Protein AF-A0AAW7GI16-F1 (afdb_monomer_lite)

Foldseek 3Di:
DDPVVVVVLVVLLVVLVVQLPPPPRDPVSVVVSVVVNCVSVVVVVVVVVVVVVVVVVPDDPDPPDDD

Secondary structure (DSSP, 8-state):
--HHHHHHHHHHHHHHHHHHH-TTS-HHHHHHHHHHHHHHHHHHHHHHHHHHHHHHHTS--------

Structure (mmCIF, N/CA/C/O backbone):
data_AF-A0AAW7GI16-F1
#
_entry.id   AF-A0AAW7GI16-F1
#
loop_
_atom_site.group_PDB
_atom_site.id
_atom_site.type_symbol
_atom_site.label_atom_id
_atom_site.label_alt_id
_atom_site.label_comp_id
_atom_site.label_asym_id
_atom_site.label_entity_id
_atom_site.label_seq_id
_atom_site.pdbx_PDB_ins_code
_atom_site.Cartn_x
_atom_site.Cartn_y
_atom_site.Cartn_z
_atom_site.occupancy
_atom_site.B_iso_or_equiv
_atom_site.auth_seq_id
_atom_site.auth_comp_id
_atom_site.auth_asym_id
_atom_site.auth_atom_id
_atom_site.pdbx_PDB_model_num
ATOM 1 N N . MET A 1 1 ? 7.703 0.435 -13.837 1.00 81.88 1 MET A N 1
ATOM 2 C CA . MET A 1 1 ? 7.780 1.144 -12.538 1.00 81.88 1 MET A CA 1
ATOM 3 C C . MET A 1 1 ? 9.234 1.200 -12.101 1.00 81.88 1 MET A C 1
ATOM 5 O O . MET A 1 1 ? 9.954 0.243 -12.376 1.00 81.88 1 MET A O 1
ATOM 9 N N . ASP A 1 2 ? 9.693 2.296 -11.493 1.00 88.19 2 ASP A N 1
ATOM 10 C CA . ASP A 1 2 ? 11.061 2.364 -10.957 1.00 88.19 2 ASP A CA 1
ATOM 11 C C . ASP A 1 2 ? 11.143 1.889 -9.492 1.00 88.19 2 ASP A C 1
ATOM 13 O O . ASP A 1 2 ? 10.129 1.678 -8.824 1.00 88.19 2 ASP A O 1
ATOM 17 N N . LEU A 1 3 ? 12.363 1.641 -9.002 1.00 88.75 3 LEU A N 1
ATOM 18 C CA . LEU A 1 3 ? 12.581 1.071 -7.668 1.00 88.75 3 LEU A CA 1
ATOM 19 C C . LEU A 1 3 ? 12.125 2.012 -6.541 1.00 88.75 3 LEU A C 1
ATOM 21 O O . LEU A 1 3 ? 11.636 1.540 -5.514 1.00 88.75 3 LEU A O 1
ATOM 25 N N . LEU A 1 4 ? 12.294 3.323 -6.722 1.00 92.56 4 LEU A N 1
ATOM 26 C CA . LEU A 1 4 ? 11.947 4.311 -5.706 1.00 92.56 4 LEU A CA 1
ATOM 27 C C . LEU A 1 4 ? 10.425 4.407 -5.570 1.00 92.56 4 LEU A C 1
ATOM 29 O O . LEU A 1 4 ? 9.898 4.328 -4.46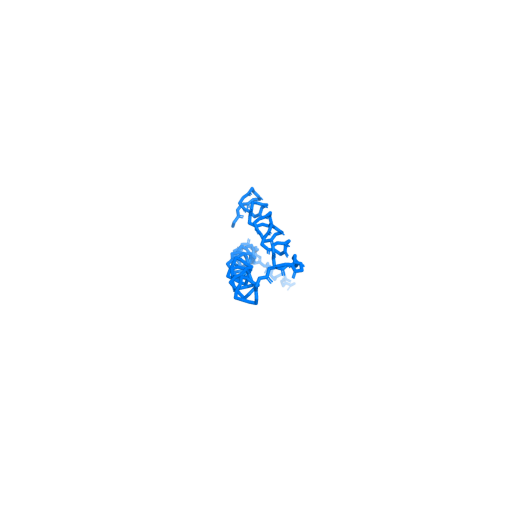1 1.00 92.56 4 LEU A O 1
ATOM 33 N N . GLU A 1 5 ? 9.721 4.475 -6.697 1.00 90.31 5 GLU A N 1
ATOM 34 C CA . GLU A 1 5 ? 8.262 4.458 -6.769 1.00 90.31 5 GLU A CA 1
ATOM 35 C C . GLU A 1 5 ? 7.682 3.178 -6.149 1.00 90.31 5 GLU A C 1
ATOM 37 O O . GLU A 1 5 ? 6.790 3.247 -5.299 1.00 90.31 5 GLU A O 1
ATOM 42 N N . ALA A 1 6 ? 8.255 2.014 -6.477 1.00 90.56 6 ALA A N 1
ATOM 43 C CA . ALA A 1 6 ? 7.838 0.741 -5.895 1.00 90.56 6 ALA A CA 1
ATOM 44 C C . ALA A 1 6 ? 8.040 0.700 -4.368 1.00 90.56 6 ALA A C 1
ATOM 46 O O . ALA A 1 6 ? 7.187 0.183 -3.644 1.00 90.56 6 ALA A O 1
ATOM 47 N N . SER A 1 7 ? 9.145 1.263 -3.863 1.00 92.75 7 SER A N 1
ATOM 48 C CA . SER A 1 7 ? 9.416 1.320 -2.421 1.00 92.75 7 SER A CA 1
ATOM 49 C C . SER A 1 7 ? 8.419 2.208 -1.669 1.00 92.75 7 SER A C 1
ATOM 51 O O . SER A 1 7 ? 7.888 1.790 -0.641 1.00 92.75 7 SER A O 1
ATOM 53 N N . ALA A 1 8 ? 8.075 3.375 -2.224 1.00 94.62 8 ALA A N 1
ATOM 54 C CA . ALA A 1 8 ? 7.101 4.286 -1.628 1.00 94.62 8 ALA A CA 1
ATOM 55 C C . ALA A 1 8 ? 5.687 3.679 -1.599 1.00 94.62 8 ALA A C 1
ATOM 57 O O . ALA A 1 8 ? 4.944 3.842 -0.629 1.00 94.62 8 ALA A O 1
ATOM 58 N N . GLN A 1 9 ? 5.305 2.935 -2.642 1.00 94.12 9 GLN A N 1
ATOM 59 C CA . GLN A 1 9 ? 4.016 2.240 -2.668 1.00 94.12 9 GLN A CA 1
ATOM 60 C C . GLN A 1 9 ? 3.942 1.106 -1.638 1.00 94.12 9 GLN A C 1
ATOM 62 O O . GLN A 1 9 ? 2.904 0.945 -0.992 1.00 94.12 9 GLN A O 1
ATOM 67 N N . LEU A 1 10 ? 5.035 0.363 -1.428 1.00 94.94 10 LEU A N 1
ATOM 68 C CA . LEU A 1 10 ? 5.108 -0.647 -0.367 1.00 94.94 10 LEU A CA 1
ATOM 69 C C . LEU A 1 10 ? 5.001 -0.023 1.027 1.00 94.94 10 LEU A C 1
ATOM 71 O O . LEU A 1 10 ? 4.240 -0.528 1.849 1.00 94.94 10 LEU A O 1
ATOM 75 N N . GLU A 1 11 ? 5.685 1.096 1.276 1.00 95.38 11 GLU A N 1
ATOM 76 C CA . GLU A 1 11 ? 5.571 1.836 2.540 1.00 95.38 11 GLU A CA 1
ATOM 77 C C . GLU A 1 11 ? 4.126 2.307 2.784 1.00 95.38 11 GLU A C 1
ATOM 79 O O . GLU A 1 11 ? 3.585 2.156 3.882 1.00 95.38 11 GLU A O 1
ATOM 84 N N . ARG A 1 12 ? 3.438 2.792 1.740 1.00 94.81 12 ARG A N 1
ATOM 85 C CA . ARG A 1 12 ? 2.022 3.180 1.828 1.00 94.81 12 ARG A CA 1
ATOM 86 C C . ARG A 1 12 ? 1.117 1.994 2.172 1.00 94.81 12 ARG A C 1
ATOM 88 O O . ARG A 1 12 ? 0.218 2.140 3.000 1.00 94.81 12 ARG A O 1
ATOM 95 N N . ILE A 1 13 ? 1.352 0.829 1.567 1.00 94.75 13 ILE A N 1
ATOM 96 C CA . ILE A 1 13 ? 0.631 -0.410 1.896 1.00 94.75 13 ILE A CA 1
ATOM 97 C C . ILE A 1 13 ? 0.880 -0.803 3.357 1.00 94.75 13 ILE A C 1
ATOM 99 O O . ILE A 1 13 ? -0.070 -1.133 4.065 1.00 94.75 13 ILE A O 1
ATOM 103 N N . GLU A 1 14 ? 2.127 -0.736 3.826 1.00 94.06 14 GLU A N 1
ATOM 104 C CA . GLU A 1 14 ? 2.485 -1.064 5.208 1.00 94.06 14 GLU A CA 1
ATOM 105 C C . GLU A 1 14 ? 1.761 -0.157 6.214 1.00 94.06 14 GLU A C 1
ATOM 107 O O . GLU A 1 14 ? 1.185 -0.641 7.191 1.00 94.06 14 GLU A O 1
ATOM 112 N N . LEU A 1 15 ? 1.736 1.154 5.961 1.00 93.31 15 LEU A N 1
ATOM 113 C CA . LEU A 1 15 ? 1.033 2.121 6.807 1.00 93.31 15 LEU A CA 1
ATOM 114 C C . LEU A 1 15 ? -0.477 1.860 6.844 1.00 93.31 15 LEU A C 1
ATOM 116 O O . LEU A 1 15 ? -1.073 1.853 7.922 1.00 93.31 15 LEU A O 1
ATOM 120 N N . LEU A 1 16 ? -1.100 1.591 5.693 1.00 90.50 16 LEU A N 1
ATOM 121 C CA . LEU A 1 16 ? -2.527 1.262 5.627 1.00 90.50 16 LEU A CA 1
ATOM 122 C C . LEU A 1 16 ? -2.848 -0.045 6.355 1.00 90.50 16 LEU A C 1
ATOM 124 O O . LEU A 1 16 ? -3.859 -0.124 7.052 1.00 90.50 16 LEU A O 1
ATOM 128 N N . ALA A 1 17 ? -1.981 -1.050 6.239 1.00 91.06 17 ALA A N 1
ATOM 129 C CA . ALA A 1 17 ? -2.145 -2.319 6.935 1.00 91.06 17 ALA A CA 1
ATOM 130 C C . ALA A 1 17 ? -2.041 -2.136 8.454 1.00 91.06 17 ALA A C 1
ATOM 132 O O . ALA A 1 17 ? -2.848 -2.696 9.195 1.00 91.06 17 ALA A O 1
ATOM 133 N N . LYS A 1 18 ? -1.102 -1.299 8.916 1.00 90.00 18 LYS A N 1
ATOM 134 C CA . LYS A 1 18 ? -0.988 -0.915 10.328 1.00 90.00 18 LYS A CA 1
ATOM 135 C C . LYS A 1 18 ? -2.276 -0.262 10.820 1.00 90.00 18 LYS A C 1
ATOM 137 O O . LYS A 1 18 ? -2.816 -0.724 11.816 1.00 90.00 18 LYS A O 1
ATOM 142 N N . ILE A 1 19 ? -2.809 0.727 10.098 1.00 84.06 19 ILE A N 1
ATOM 143 C CA . ILE A 1 19 ? -4.066 1.410 10.456 1.00 84.06 19 ILE A CA 1
ATOM 144 C C . ILE A 1 19 ? -5.234 0.417 10.524 1.00 84.06 19 ILE A C 1
ATOM 146 O O . ILE A 1 19 ? -5.949 0.390 11.521 1.00 84.06 19 ILE A O 1
ATOM 150 N N . ALA A 1 20 ? -5.389 -0.445 9.515 1.00 82.50 20 ALA A N 1
ATOM 151 C CA . ALA A 1 20 ? -6.461 -1.442 9.471 1.00 82.50 20 ALA A CA 1
ATOM 152 C C . ALA A 1 20 ? -6.366 -2.494 10.593 1.00 82.50 20 ALA A C 1
ATOM 154 O O . ALA A 1 20 ? -7.369 -3.097 10.980 1.00 82.50 20 ALA A O 1
ATOM 155 N N . HIS A 1 21 ? -5.159 -2.756 11.095 1.00 82.88 21 HIS A N 1
ATOM 156 C CA . HIS A 1 21 ? -4.927 -3.749 12.138 1.00 82.88 21 HIS A CA 1
ATOM 157 C C . HIS A 1 21 ? -5.083 -3.189 13.561 1.00 82.88 21 HIS A C 1
ATOM 159 O O . HIS A 1 21 ? -5.235 -3.969 14.502 1.00 82.88 21 HIS A O 1
ATOM 165 N N . VAL A 1 22 ? -5.091 -1.862 13.750 1.00 82.62 22 VAL A N 1
ATOM 166 C CA . VAL A 1 22 ? -5.310 -1.253 15.073 1.00 82.62 22 VAL A CA 1
ATOM 167 C C . VAL A 1 22 ? -6.694 -1.651 15.600 1.00 82.62 22 VAL A C 1
ATOM 169 O O . VAL A 1 22 ? -7.709 -1.440 14.938 1.00 82.62 22 VAL A O 1
ATOM 172 N N . TYR A 1 23 ? -6.742 -2.227 16.806 1.00 58.94 23 TYR A N 1
ATOM 173 C CA . TYR A 1 23 ? -7.964 -2.761 17.429 1.00 58.94 23 TYR A CA 1
ATOM 174 C C . TYR A 1 23 ? -9.084 -1.712 17.563 1.00 58.94 23 TYR A C 1
ATOM 176 O O . TYR A 1 23 ? -10.253 -2.055 17.412 1.00 58.94 23 TYR A O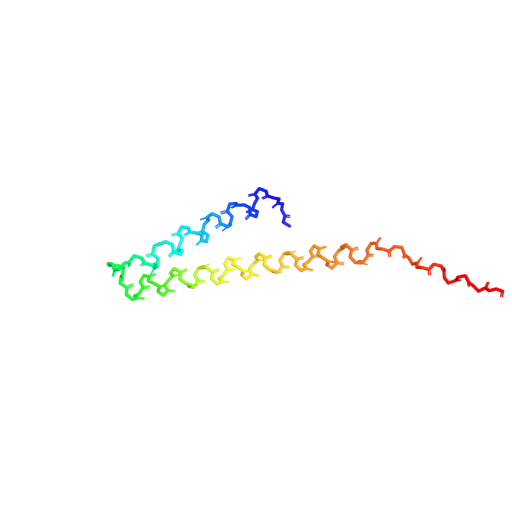 1
ATOM 184 N N . GLU A 1 24 ? -8.718 -0.440 17.751 1.00 74.94 24 GLU A N 1
ATOM 185 C CA . GLU A 1 24 ? -9.634 0.704 17.882 1.00 74.94 24 GLU A CA 1
ATOM 186 C C . GLU A 1 24 ? -10.192 1.239 16.554 1.00 74.94 24 GLU A C 1
ATOM 188 O O . GLU A 1 24 ? -11.106 2.059 16.578 1.00 74.94 24 GLU A O 1
ATOM 193 N N . SER A 1 25 ? -9.682 0.792 15.401 1.00 73.00 25 SER A N 1
ATOM 194 C CA . SER A 1 25 ? -10.195 1.264 14.109 1.00 73.00 25 SER A CA 1
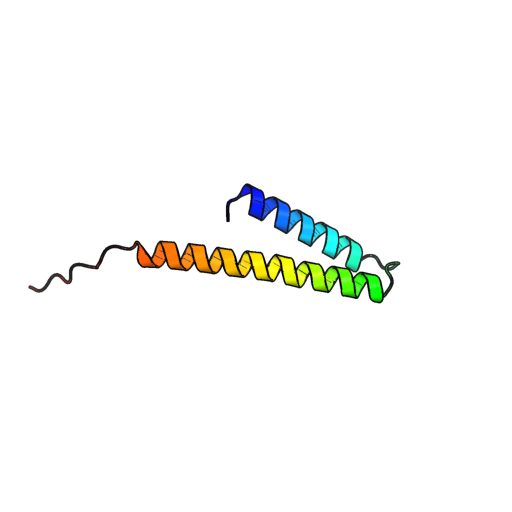ATOM 195 C C . SER A 1 25 ? -11.584 0.687 13.813 1.00 73.00 25 SER A C 1
ATOM 197 O O . SER A 1 25 ? -11.835 -0.519 13.975 1.00 73.00 25 SER A O 1
ATOM 199 N N . ASP A 1 26 ? -12.494 1.558 13.372 1.00 84.00 26 ASP A N 1
ATOM 200 C CA . ASP A 1 26 ? -13.867 1.178 13.042 1.00 84.00 26 ASP A CA 1
ATOM 201 C C . ASP A 1 26 ? -13.894 0.253 11.811 1.00 84.00 26 ASP A C 1
ATOM 203 O O . ASP A 1 26 ? -13.028 0.310 10.933 1.00 84.00 26 ASP A O 1
ATOM 207 N N . GLN A 1 27 ? -14.910 -0.609 11.703 1.00 87.00 27 GLN A N 1
ATOM 208 C CA . GLN A 1 27 ? -15.064 -1.533 10.568 1.00 87.00 27 GLN A CA 1
ATOM 209 C C . GLN A 1 27 ? -15.059 -0.804 9.220 1.00 87.00 27 GLN A C 1
ATOM 211 O O . GLN A 1 27 ? -14.531 -1.315 8.225 1.00 87.00 27 GLN A O 1
ATOM 216 N N . ARG A 1 28 ? -15.597 0.419 9.184 1.00 89.12 28 ARG A N 1
ATOM 217 C CA . ARG A 1 28 ? -15.560 1.271 7.998 1.00 89.12 28 ARG A CA 1
ATOM 218 C C . ARG A 1 28 ? -14.132 1.659 7.614 1.00 89.12 28 ARG A C 1
ATOM 220 O O . ARG A 1 28 ? -13.780 1.578 6.441 1.00 89.12 28 ARG A O 1
ATOM 227 N N . GLU A 1 29 ? -13.309 2.054 8.579 1.00 87.88 29 GLU A N 1
ATOM 228 C CA . GLU A 1 29 ? -11.916 2.458 8.349 1.00 87.88 29 GLU A CA 1
ATOM 229 C C . GLU A 1 29 ? -11.071 1.278 7.873 1.00 87.88 29 GLU A C 1
ATOM 231 O O . GLU A 1 29 ? -10.334 1.404 6.894 1.00 87.88 29 GLU A O 1
ATOM 236 N N . LYS A 1 30 ? -11.267 0.103 8.483 1.00 89.38 30 LYS A N 1
ATOM 237 C CA . LYS A 1 30 ? -10.646 -1.156 8.044 1.00 89.38 30 LYS A CA 1
ATOM 238 C C . LYS A 1 30 ? -10.998 -1.475 6.595 1.00 89.38 30 LYS A C 1
ATOM 240 O O . LYS A 1 30 ? -10.120 -1.802 5.801 1.00 89.38 30 LYS A O 1
ATOM 245 N N . THR A 1 31 ? -12.271 -1.330 6.235 1.00 92.69 31 THR A N 1
ATOM 246 C CA . THR A 1 31 ? -12.749 -1.581 4.869 1.00 92.69 31 THR A CA 1
ATOM 247 C C . THR A 1 31 ? -12.120 -0.617 3.862 1.00 92.69 31 THR A C 1
ATOM 249 O O . THR A 1 31 ? -11.671 -1.048 2.801 1.00 92.69 31 THR A O 1
ATOM 252 N N . ILE A 1 32 ? -12.035 0.675 4.197 1.00 92.19 32 ILE A N 1
ATOM 253 C CA . ILE A 1 32 ? -11.413 1.692 3.334 1.00 92.19 32 ILE A CA 1
ATOM 254 C C . ILE A 1 32 ? -9.918 1.408 3.151 1.00 92.19 32 ILE A C 1
ATOM 256 O O . ILE A 1 32 ? -9.426 1.411 2.023 1.00 92.19 32 ILE A O 1
ATOM 260 N N . ALA A 1 33 ? -9.203 1.112 4.238 1.00 91.12 33 ALA A N 1
ATOM 261 C CA . ALA A 1 33 ? -7.779 0.804 4.185 1.00 91.12 33 ALA A CA 1
ATOM 262 C C . A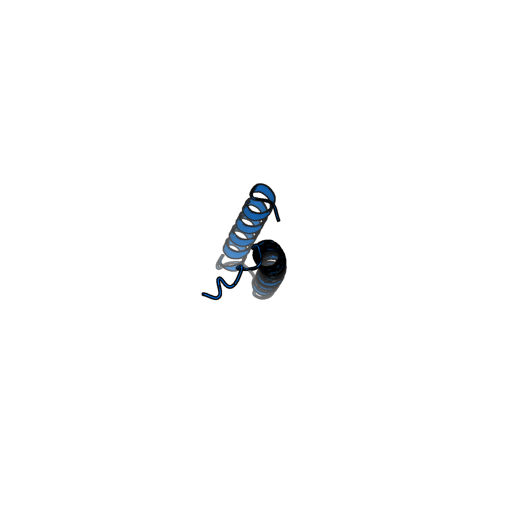LA A 1 33 ? -7.495 -0.444 3.333 1.00 91.12 33 ALA A C 1
ATOM 264 O O . ALA A 1 33 ? -6.599 -0.421 2.490 1.00 91.12 33 ALA A O 1
ATOM 265 N N . LEU A 1 34 ? -8.292 -1.508 3.487 1.00 92.81 34 LEU A N 1
ATOM 266 C CA . LEU A 1 34 ? -8.179 -2.720 2.671 1.00 92.81 34 LEU A CA 1
ATOM 267 C C . LEU A 1 34 ? -8.479 -2.464 1.188 1.00 92.81 34 LEU A C 1
ATOM 269 O O . LEU A 1 34 ? -7.783 -3.009 0.331 1.00 92.81 34 LEU A O 1
ATOM 273 N N . ALA A 1 35 ? -9.470 -1.623 0.875 1.00 95.19 35 ALA A N 1
ATOM 274 C CA . ALA A 1 35 ? -9.772 -1.242 -0.503 1.00 95.19 35 ALA A CA 1
ATOM 275 C C . ALA A 1 35 ? -8.584 -0.519 -1.157 1.00 95.19 35 ALA A C 1
ATOM 277 O O . ALA A 1 35 ? -8.163 -0.898 -2.250 1.00 95.19 35 ALA A O 1
ATOM 278 N N . TRP A 1 36 ? -7.983 0.450 -0.459 1.00 95.56 36 TRP A N 1
ATOM 279 C CA . TRP A 1 36 ? -6.800 1.163 -0.950 1.00 95.56 36 TRP A CA 1
ATOM 280 C C . TRP A 1 36 ? -5.570 0.263 -1.086 1.00 95.56 36 TRP A C 1
ATOM 282 O O . TRP A 1 36 ? -4.844 0.380 -2.068 1.00 95.56 36 TRP A O 1
ATOM 292 N N . ILE A 1 37 ? -5.344 -0.673 -0.156 1.00 94.81 37 ILE A N 1
ATOM 293 C CA . ILE A 1 37 ? -4.276 -1.677 -0.300 1.00 94.81 37 ILE A CA 1
ATOM 294 C C . ILE A 1 37 ? -4.484 -2.495 -1.579 1.00 94.81 37 ILE A C 1
ATOM 296 O O . ILE A 1 37 ? -3.537 -2.701 -2.338 1.00 94.81 37 ILE A O 1
ATOM 300 N N . GLY A 1 38 ? -5.714 -2.954 -1.828 1.00 94.44 38 GLY A N 1
ATOM 301 C CA . GLY A 1 38 ? -6.050 -3.736 -3.016 1.00 94.44 38 GLY A CA 1
ATOM 302 C C . GLY A 1 38 ? -5.822 -2.974 -4.323 1.00 94.44 38 GLY A C 1
ATOM 303 O O . GLY A 1 38 ? -5.319 -3.556 -5.285 1.00 94.44 38 GLY A O 1
ATOM 304 N N . GLU A 1 39 ? -6.147 -1.682 -4.342 1.00 95.31 39 GLU A N 1
ATOM 305 C CA . GLU A 1 39 ? -5.927 -0.790 -5.483 1.00 95.31 39 GLU A CA 1
ATOM 306 C C . GLU A 1 39 ? -4.431 -0.627 -5.783 1.00 95.31 39 GLU A C 1
ATOM 308 O O . GLU A 1 39 ? -3.985 -1.001 -6.870 1.00 95.31 39 GLU A O 1
ATOM 313 N N . ILE A 1 40 ? -3.633 -0.217 -4.787 1.00 94.31 40 ILE A N 1
ATOM 314 C CA . ILE A 1 40 ? -2.181 -0.018 -4.942 1.00 94.31 40 ILE A CA 1
ATOM 315 C C . ILE A 1 40 ? -1.497 -1.329 -5.357 1.00 94.31 40 ILE A C 1
ATOM 317 O O . ILE A 1 40 ? -0.724 -1.368 -6.313 1.00 94.31 40 ILE A O 1
ATOM 321 N N . ALA A 1 41 ? -1.807 -2.441 -4.681 1.00 94.62 41 ALA A N 1
ATOM 322 C CA . ALA A 1 41 ? -1.229 -3.742 -5.012 1.00 94.62 41 ALA A CA 1
ATOM 323 C C . ALA A 1 41 ? -1.635 -4.216 -6.422 1.00 94.62 41 ALA A C 1
ATOM 325 O O . ALA A 1 41 ? -0.874 -4.909 -7.107 1.00 94.62 41 ALA A O 1
ATOM 326 N N . GLY A 1 42 ? -2.841 -3.854 -6.867 1.00 94.75 42 GLY A N 1
ATOM 327 C CA . GLY A 1 42 ? -3.335 -4.115 -8.212 1.00 94.75 42 GLY A CA 1
ATOM 328 C C . GLY A 1 42 ? -2.532 -3.379 -9.283 1.00 94.75 42 GLY A C 1
ATOM 329 O O . GLY A 1 42 ? -2.103 -4.014 -10.253 1.00 94.75 42 GLY A O 1
ATOM 330 N N . GLU A 1 43 ? -2.299 -2.082 -9.083 1.00 92.75 43 GLU A N 1
ATOM 331 C CA . GLU A 1 43 ? -1.496 -1.223 -9.962 1.00 92.75 43 GLU A CA 1
ATOM 332 C C . GLU A 1 43 ? -0.048 -1.711 -10.052 1.00 92.75 43 GLU A C 1
ATOM 334 O O . GLU A 1 43 ? 0.434 -2.015 -11.146 1.00 92.75 43 GLU A O 1
ATOM 339 N N . MET A 1 44 ? 0.598 -1.941 -8.904 1.00 92.25 44 MET A N 1
ATOM 340 C CA . MET A 1 44 ? 1.955 -2.496 -8.833 1.00 92.25 44 MET A CA 1
ATOM 341 C C . MET A 1 44 ? 2.086 -3.797 -9.627 1.00 92.25 44 MET A C 1
ATOM 343 O O . MET A 1 44 ? 2.995 -3.974 -10.440 1.00 92.25 44 MET A O 1
ATOM 347 N N . ARG A 1 45 ? 1.147 -4.733 -9.434 1.00 92.50 45 ARG A N 1
ATOM 348 C CA . ARG A 1 45 ? 1.146 -6.015 -10.150 1.00 92.50 45 ARG A CA 1
ATOM 349 C C . ARG A 1 45 ? 0.966 -5.826 -11.653 1.00 92.50 45 ARG A C 1
ATOM 351 O O . ARG A 1 45 ? 1.521 -6.597 -12.438 1.00 92.50 45 ARG A O 1
ATOM 358 N N . HIS A 1 46 ? 0.144 -4.870 -12.065 1.00 92.38 46 HIS A N 1
ATOM 359 C CA . HIS A 1 46 ? -0.081 -4.581 -13.473 1.00 92.38 46 HIS A CA 1
ATOM 360 C C . HIS A 1 46 ? 1.182 -4.023 -14.141 1.00 92.38 46 HIS A C 1
ATOM 362 O O . HIS A 1 46 ? 1.550 -4.493 -15.221 1.00 92.38 46 HIS A O 1
ATOM 368 N N . ASP A 1 47 ? 1.888 -3.115 -13.475 1.00 89.19 47 ASP A N 1
ATOM 369 C CA . ASP A 1 47 ? 3.109 -2.518 -14.010 1.00 89.19 47 ASP A CA 1
ATOM 370 C C . ASP A 1 47 ? 4.275 -3.508 -14.033 1.00 89.19 47 ASP A C 1
ATOM 372 O O . ASP A 1 47 ? 4.934 -3.644 -15.063 1.00 89.19 47 ASP A O 1
ATOM 376 N N . LEU A 1 48 ? 4.432 -4.337 -12.996 1.00 87.75 48 LEU A N 1
ATOM 377 C CA . LEU A 1 48 ? 5.385 -5.454 -13.013 1.00 87.75 48 LEU A CA 1
ATOM 378 C C . LEU A 1 48 ? 5.114 -6.433 -14.166 1.00 87.75 48 LEU A C 1
ATOM 380 O O . LEU A 1 48 ? 6.039 -6.927 -14.811 1.00 87.75 48 LEU A O 1
ATOM 384 N N . ARG A 1 49 ? 3.838 -6.712 -14.472 1.00 89.75 49 ARG A N 1
ATOM 385 C CA . ARG A 1 49 ? 3.469 -7.559 -15.620 1.00 89.75 49 ARG A CA 1
ATOM 386 C C . ARG A 1 49 ? 3.798 -6.899 -16.957 1.00 89.75 49 ARG A C 1
ATOM 388 O O . ARG A 1 49 ? 4.165 -7.614 -17.889 1.00 89.75 49 ARG A O 1
ATOM 395 N N . LYS A 1 50 ? 3.643 -5.579 -17.085 1.00 87.81 50 LYS A N 1
ATOM 396 C CA . LYS A 1 50 ? 4.057 -4.841 -18.289 1.00 87.81 50 LYS A CA 1
ATOM 397 C C . LYS A 1 50 ? 5.570 -4.898 -18.469 1.00 87.81 50 LYS A C 1
ATOM 399 O O . LYS A 1 50 ? 6.026 -5.225 -19.564 1.00 87.81 50 LYS A O 1
ATOM 404 N N . ASP A 1 51 ? 6.321 -4.665 -17.399 1.00 84.31 51 ASP A N 1
ATOM 405 C CA . ASP A 1 51 ? 7.782 -4.692 -17.418 1.00 84.31 51 ASP A CA 1
ATOM 406 C C . ASP A 1 51 ? 8.300 -6.097 -17.778 1.00 84.31 51 ASP A C 1
ATOM 408 O O . ASP A 1 51 ? 9.137 -6.238 -18.669 1.00 84.31 51 ASP A O 1
ATOM 412 N N . LEU A 1 52 ? 7.709 -7.157 -17.211 1.00 82.06 52 LEU A N 1
ATOM 413 C CA . LEU A 1 52 ? 8.024 -8.548 -17.567 1.00 82.06 52 LEU A CA 1
ATOM 414 C C . LEU A 1 52 ? 7.693 -8.894 -19.030 1.00 82.06 52 LEU A C 1
ATOM 416 O O . LEU A 1 52 ? 8.417 -9.646 -19.681 1.00 82.06 52 LEU A O 1
ATOM 420 N N . LYS A 1 53 ? 6.581 -8.385 -19.571 1.00 82.69 53 LYS A N 1
ATOM 421 C CA . LYS A 1 53 ? 6.247 -8.593 -20.990 1.00 82.69 53 LYS A CA 1
ATOM 422 C C . LYS A 1 53 ? 7.257 -7.895 -21.900 1.00 82.69 53 LYS A C 1
ATOM 424 O O . LYS A 1 53 ? 7.673 -8.491 -22.888 1.00 82.69 53 LYS A O 1
ATOM 429 N N . LYS A 1 54 ? 7.682 -6.680 -21.537 1.00 76.00 54 LYS A N 1
ATOM 430 C CA . LYS A 1 54 ? 8.683 -5.897 -22.273 1.00 76.00 54 LYS A CA 1
ATOM 431 C C . LYS A 1 54 ? 10.045 -6.595 -22.306 1.00 76.00 54 LYS A C 1
ATOM 433 O O . LYS A 1 54 ? 10.674 -6.633 -23.362 1.00 76.00 54 LYS A O 1
ATOM 438 N N . THR A 1 55 ? 10.481 -7.188 -21.191 1.00 71.75 55 THR A N 1
ATOM 439 C CA . THR A 1 55 ? 11.734 -7.964 -21.146 1.00 71.75 55 THR A CA 1
ATOM 440 C C . THR A 1 55 ? 11.645 -9.250 -21.967 1.00 71.75 55 THR A C 1
ATOM 442 O O . THR A 1 55 ? 12.607 -9.603 -22.644 1.00 71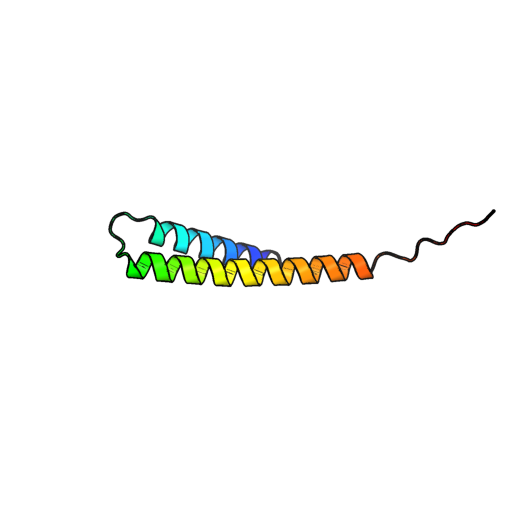.75 55 THR A O 1
ATOM 445 N N . ARG A 1 56 ? 10.480 -9.912 -22.000 1.00 65.81 56 ARG A N 1
ATOM 446 C CA . ARG A 1 56 ? 10.249 -11.101 -22.840 1.00 65.81 56 ARG A CA 1
ATOM 447 C C . ARG A 1 56 ? 10.237 -10.809 -24.340 1.00 65.81 56 ARG A C 1
ATOM 449 O O . ARG A 1 56 ? 10.725 -11.629 -25.105 1.00 65.81 56 ARG A O 1
ATOM 456 N N . SER A 1 57 ? 9.708 -9.664 -24.765 1.00 60.84 57 SER A N 1
ATOM 457 C CA . SER A 1 57 ? 9.689 -9.264 -26.181 1.00 60.84 57 SER A CA 1
ATOM 458 C C . SER A 1 57 ? 11.040 -8.771 -26.717 1.00 60.84 57 SER A C 1
ATOM 460 O O . SER A 1 57 ? 11.170 -8.575 -27.919 1.00 60.84 57 SER A O 1
ATOM 462 N N . GLY A 1 58 ? 12.029 -8.542 -25.844 1.00 54.12 58 GLY A N 1
ATOM 463 C CA . GLY A 1 58 ? 13.386 -8.121 -26.215 1.00 54.12 58 GLY A CA 1
ATOM 464 C C . GLY A 1 58 ? 14.416 -9.255 -26.263 1.00 54.12 58 GLY A C 1
ATOM 465 O O . GLY A 1 58 ? 15.582 -8.993 -26.552 1.00 54.12 58 GLY A O 1
ATOM 466 N N . ALA A 1 59 ? 14.023 -10.499 -25.968 1.00 53.44 59 ALA A N 1
ATOM 467 C CA . ALA A 1 59 ? 14.900 -11.652 -26.128 1.00 53.44 59 ALA A CA 1
ATOM 468 C C . ALA A 1 59 ? 15.008 -12.003 -27.621 1.00 53.44 59 ALA A C 1
ATOM 470 O O . ALA A 1 59 ? 14.004 -12.293 -28.269 1.00 53.44 59 ALA A O 1
ATOM 471 N N . PHE A 1 60 ? 16.231 -11.915 -28.148 1.00 52.62 60 PHE A N 1
ATOM 472 C CA . PHE A 1 60 ? 16.633 -12.256 -29.514 1.00 52.62 60 PHE A CA 1
ATOM 473 C C . PHE A 1 60 ? 15.959 -13.544 -30.022 1.00 52.62 60 PHE A C 1
ATOM 475 O O . PHE A 1 60 ? 15.834 -14.493 -29.241 1.00 52.62 60 PHE A O 1
ATOM 482 N N . PRO A 1 61 ? 15.565 -13.619 -31.313 1.00 50.38 61 PRO A N 1
ATOM 483 C CA . PRO A 1 61 ? 15.135 -14.883 -31.885 1.00 50.38 61 PRO A CA 1
ATOM 484 C C . PRO A 1 61 ? 16.297 -15.862 -31.745 1.00 50.38 61 PRO A C 1
ATOM 486 O O . PRO A 1 61 ? 17.431 -15.562 -32.123 1.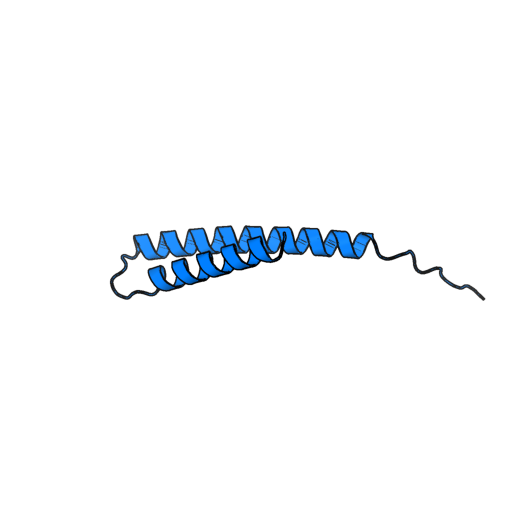00 50.38 61 PRO A O 1
ATOM 489 N N . VAL A 1 62 ? 16.016 -17.009 -31.137 1.00 54.41 62 VAL A N 1
ATOM 490 C CA . VAL A 1 62 ? 16.928 -18.144 -31.154 1.00 54.41 62 VAL A CA 1
ATOM 491 C C . VAL A 1 62 ? 17.108 -18.469 -32.633 1.00 54.41 62 VAL A C 1
ATOM 493 O O . VAL A 1 62 ? 16.141 -18.828 -33.298 1.00 54.41 62 VAL A O 1
ATOM 496 N N . SER A 1 63 ? 18.299 -18.224 -33.184 1.00 52.22 63 SER A N 1
ATOM 497 C CA . SER A 1 63 ? 18.645 -18.785 -34.483 1.00 52.22 63 SER A CA 1
ATOM 498 C C . SER A 1 63 ? 18.629 -20.292 -34.295 1.00 52.22 63 SER A C 1
ATOM 500 O O . SER A 1 63 ? 19.525 -20.836 -33.645 1.00 52.22 63 SER A O 1
ATOM 502 N N . ASP A 1 64 ? 17.587 -20.935 -34.811 1.00 50.50 64 ASP A N 1
ATOM 503 C CA . ASP A 1 64 ? 17.562 -22.374 -35.005 1.00 50.50 64 ASP A CA 1
ATOM 504 C C . ASP A 1 64 ? 18.750 -22.712 -35.910 1.00 50.50 64 ASP A C 1
ATOM 506 O O . ASP A 1 64 ? 18.764 -22.443 -37.111 1.00 50.50 64 ASP A O 1
ATOM 510 N N . GLY A 1 65 ? 19.819 -23.199 -35.283 1.00 55.00 65 GLY A N 1
ATOM 511 C CA . GLY A 1 65 ? 20.913 -23.839 -35.983 1.00 55.00 65 GLY A CA 1
ATOM 512 C C . GLY A 1 65 ? 20.402 -25.165 -36.519 1.00 55.00 65 GLY A C 1
ATOM 513 O O . GLY A 1 65 ? 20.345 -26.141 -35.775 1.00 55.00 65 GLY A O 1
ATOM 514 N N . GLU A 1 66 ? 20.027 -25.192 -37.792 1.00 48.81 66 GLU A N 1
ATOM 515 C CA . GLU A 1 66 ? 19.878 -26.433 -38.546 1.00 48.81 66 GLU A CA 1
ATOM 516 C C . GLU A 1 66 ? 21.238 -26.846 -39.127 1.00 48.81 66 GLU A C 1
ATOM 518 O O . GLU A 1 66 ? 21.987 -26.022 -39.660 1.00 48.81 66 GLU A O 1
ATOM 523 N N . CYS A 1 67 ? 21.560 -28.125 -38.915 1.00 43.72 67 CYS A N 1
ATOM 524 C CA . CYS A 1 67 ? 22.738 -28.835 -39.409 1.00 43.72 67 CYS A CA 1
ATOM 525 C C . CYS A 1 67 ? 22.711 -29.057 -40.924 1.00 43.72 67 CYS A C 1
ATOM 527 O O . CYS A 1 67 ? 21.601 -29.199 -41.483 1.00 43.72 67 CYS A O 1
#

Radius of gyration: 19.37 Å; chains: 1; bounding box: 38×33×57 Å

pLDDT: mean 82.38, std 15.14, range [43.72, 95.56]

Sequence (67 aa):
MDLLEASAQLERIELLAKIAHVYESDQREKTIALAWIGEIAGEMRHDLRKDLKKTRSGAFPVSDGEC